Protein AF-A0A927SMV9-F1 (afdb_monomer)

Nearest PDB structures (foldseek):
  8ts8-assembly1_B  TM=6.007E-01  e=5.776E+00  Homo sapiens
  4mu6-assembly1_A  TM=4.588E-01  e=5.776E+00  Legionella pneumophila subsp. pneumophila str. Philadelphia 1

Foldseek 3Di:
DDDPVRVVLVVLLVVLVVLLVVLVVVLVCLVPPVVVVLVVCVVVVVVVSNVVSVVVNVVSVVSNVVSVVSNVVSVVVVPDDPVVPDDD

Mean predicted aligned er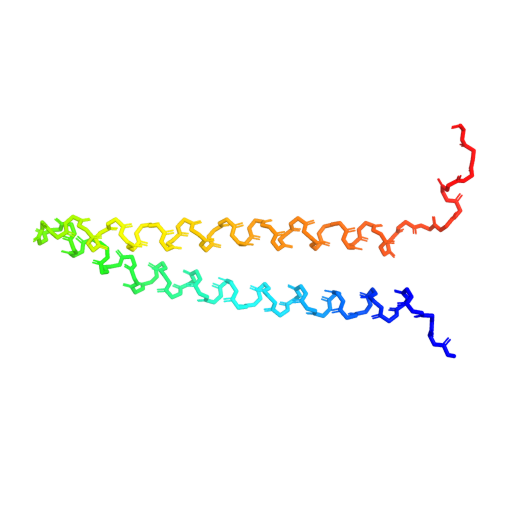ror: 6.75 Å

Solvent-accessible surface area (backbone atoms only — not comparable to full-atom values): 4937 Å² total; per-residue (Å²): 130,81,51,76,64,55,51,48,54,52,52,50,56,53,50,47,54,52,52,48,55,52,40,53,53,50,44,51,51,36,63,66,53,48,45,50,52,28,52,51,24,49,75,70,67,35,57,68,60,22,48,53,44,52,51,51,53,51,51,45,56,54,49,47,52,52,48,51,54,51,49,54,51,52,51,49,64,75,67,57,59,83,73,78,79,65,88,134

Radius of gyration: 19.65 Å; Cα contacts (8 Å, |Δi|>4): 40; chains: 1; bounding box: 43×26×57 Å

Structure (mmCIF, N/CA/C/O backbone):
data_AF-A0A927SMV9-F1
#
_entry.id   AF-A0A927SMV9-F1
#
loop_
_atom_site.group_PDB
_atom_site.id
_atom_site.type_symbol
_atom_site.label_atom_id
_atom_site.label_alt_id
_atom_site.label_comp_id
_atom_site.label_asym_id
_atom_site.label_entity_id
_atom_site.label_seq_id
_atom_site.pdbx_PDB_ins_code
_atom_site.Cartn_x
_atom_site.Cartn_y
_atom_site.Cartn_z
_atom_site.occupancy
_atom_site.B_iso_or_equiv
_atom_site.auth_seq_id
_atom_site.auth_comp_id
_atom_site.auth_asym_id
_atom_site.auth_atom_id
_atom_site.pdbx_PDB_model_num
ATOM 1 N N . MET A 1 1 ? 12.579 -8.765 -33.838 1.00 64.75 1 MET A N 1
ATOM 2 C CA . MET A 1 1 ? 12.843 -9.416 -32.540 1.00 64.75 1 MET A CA 1
ATOM 3 C C . MET A 1 1 ? 13.131 -8.281 -31.577 1.00 64.75 1 MET A C 1
ATOM 5 O O . MET A 1 1 ? 13.992 -7.482 -31.921 1.00 64.75 1 MET A O 1
ATOM 9 N N . MET A 1 2 ? 12.345 -8.125 -30.506 1.00 72.50 2 MET A N 1
ATOM 10 C CA . MET A 1 2 ? 12.656 -7.141 -29.458 1.00 72.50 2 MET A CA 1
ATOM 11 C C . MET A 1 2 ? 13.980 -7.515 -28.798 1.00 72.50 2 MET A C 1
ATOM 13 O O . MET A 1 2 ? 14.343 -8.695 -28.762 1.00 72.50 2 MET A O 1
ATOM 17 N N . THR A 1 3 ? 14.720 -6.514 -28.335 1.00 89.88 3 THR A N 1
ATOM 18 C CA . THR A 1 3 ? 15.897 -6.765 -27.508 1.00 89.88 3 THR A CA 1
ATOM 19 C C . THR A 1 3 ? 15.463 -7.157 -26.094 1.00 89.88 3 THR A C 1
ATOM 21 O O . THR A 1 3 ? 14.346 -6.865 -25.670 1.00 89.88 3 THR A O 1
ATOM 24 N N . LEU A 1 4 ? 16.360 -7.793 -25.337 1.00 89.12 4 LEU A N 1
ATOM 25 C CA . LEU A 1 4 ? 16.120 -8.091 -23.920 1.00 89.12 4 LEU A CA 1
ATOM 26 C C . LEU A 1 4 ? 15.796 -6.818 -23.112 1.00 89.12 4 LEU A C 1
ATOM 28 O O . LEU A 1 4 ? 15.035 -6.869 -22.149 1.00 89.12 4 LEU A O 1
ATOM 32 N N . GLU A 1 5 ? 16.376 -5.685 -23.510 1.00 87.81 5 GLU A N 1
ATOM 33 C CA . GLU A 1 5 ? 16.140 -4.379 -22.899 1.00 87.81 5 GLU A CA 1
ATOM 34 C C . GLU A 1 5 ? 14.735 -3.848 -23.215 1.00 87.81 5 GLU A C 1
ATOM 36 O O . GLU A 1 5 ? 14.035 -3.413 -22.300 1.00 87.81 5 GLU A O 1
ATOM 41 N N . ASP A 1 6 ? 14.277 -3.975 -24.466 1.00 87.44 6 ASP A N 1
ATOM 42 C CA . ASP A 1 6 ? 12.911 -3.606 -24.8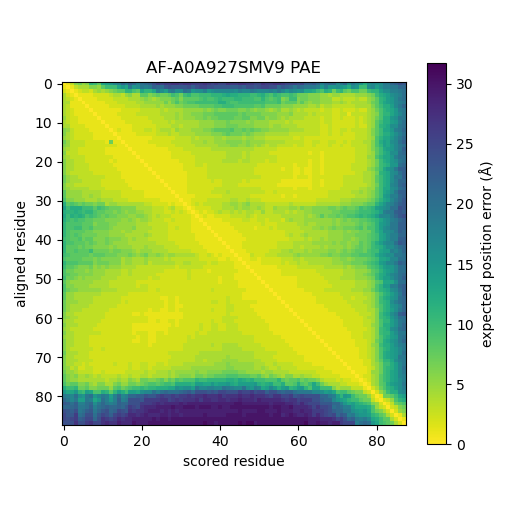62 1.00 87.44 6 ASP A CA 1
ATOM 43 C C . ASP A 1 6 ? 11.862 -4.449 -24.120 1.00 87.44 6 ASP A C 1
ATOM 45 O O . ASP A 1 6 ? 10.883 -3.909 -23.594 1.00 87.44 6 ASP A O 1
ATOM 49 N N . ASP A 1 7 ? 12.092 -5.764 -24.022 1.00 90.75 7 ASP A N 1
ATOM 50 C CA . ASP A 1 7 ? 11.219 -6.689 -23.293 1.00 90.75 7 ASP A CA 1
ATOM 51 C C . ASP A 1 7 ? 11.162 -6.329 -21.800 1.00 90.75 7 ASP A C 1
ATOM 53 O O . ASP A 1 7 ? 10.080 -6.260 -21.208 1.00 90.75 7 ASP A O 1
ATOM 57 N N . PHE A 1 8 ? 12.317 -6.049 -21.184 1.00 89.75 8 PHE A N 1
ATOM 58 C CA . PHE A 1 8 ? 12.382 -5.615 -19.789 1.00 89.75 8 PHE A CA 1
ATOM 59 C C . PHE A 1 8 ? 11.620 -4.304 -19.569 1.00 89.75 8 PHE A C 1
ATOM 61 O O . PHE A 1 8 ? 10.823 -4.211 -18.633 1.00 89.75 8 PHE A O 1
ATOM 68 N N . MET A 1 9 ? 11.822 -3.303 -20.432 1.00 90.62 9 MET A N 1
ATOM 69 C CA . MET A 1 9 ? 11.152 -2.008 -20.319 1.00 90.62 9 MET A CA 1
ATOM 70 C C . MET A 1 9 ? 9.637 -2.139 -20.474 1.00 90.62 9 MET A C 1
ATOM 72 O O . MET A 1 9 ? 8.893 -1.511 -19.717 1.00 90.62 9 MET A O 1
ATOM 76 N N . TRP A 1 10 ? 9.160 -2.986 -21.383 1.00 89.94 10 TRP A N 1
ATOM 77 C CA . TRP A 1 10 ? 7.733 -3.261 -21.517 1.00 89.94 10 TRP A CA 1
ATOM 78 C C . TRP A 1 10 ? 7.149 -3.919 -20.258 1.00 89.94 10 TRP A C 1
ATOM 80 O O . TRP A 1 10 ? 6.166 -3.428 -19.692 1.00 89.94 10 TRP A O 1
ATOM 90 N N . ILE A 1 11 ? 7.783 -4.994 -19.776 1.00 93.19 11 ILE A N 1
ATOM 91 C CA . ILE A 1 11 ? 7.330 -5.744 -18.595 1.00 93.19 11 ILE A CA 1
ATOM 92 C C . ILE A 1 11 ? 7.325 -4.848 -17.354 1.00 93.19 11 ILE A C 1
ATOM 94 O O . ILE A 1 11 ? 6.336 -4.822 -16.623 1.00 93.19 11 ILE A O 1
ATOM 98 N N . ALA A 1 12 ? 8.396 -4.082 -17.130 1.00 91.56 12 ALA A N 1
ATOM 99 C CA . ALA A 1 12 ? 8.499 -3.170 -15.996 1.00 91.56 12 ALA A CA 1
ATOM 100 C C . ALA A 1 12 ? 7.384 -2.111 -16.020 1.00 91.56 12 ALA A C 1
ATOM 102 O O . ALA A 1 12 ? 6.735 -1.879 -15.000 1.00 91.56 12 ALA A O 1
ATOM 103 N N . GLY A 1 13 ? 7.099 -1.524 -17.189 1.00 89.94 13 GLY A N 1
ATOM 104 C CA . GLY A 1 13 ? 6.023 -0.544 -17.352 1.00 89.94 13 GLY A CA 1
ATOM 105 C C . GLY A 1 13 ? 4.637 -1.104 -17.007 1.00 89.94 13 GLY A C 1
ATOM 106 O O . GLY A 1 13 ? 3.878 -0.468 -16.263 1.00 89.94 13 GLY A O 1
ATOM 107 N N . SER A 1 14 ? 4.322 -2.315 -17.487 1.00 92.12 14 SER A N 1
ATOM 108 C CA . SER A 1 14 ? 3.072 -3.013 -17.135 1.00 92.12 14 SER A CA 1
ATOM 109 C C . SER A 1 14 ? 3.005 -3.301 -15.636 1.00 92.12 14 SER A C 1
ATOM 111 O O . SER A 1 14 ? 2.038 -2.928 -14.968 1.00 92.12 14 SER A O 1
ATOM 113 N N . ALA A 1 15 ? 4.077 -3.877 -15.082 1.00 94.56 15 ALA A N 1
ATOM 114 C CA . ALA A 1 15 ? 4.142 -4.268 -13.680 1.00 94.56 15 ALA A CA 1
ATOM 115 C C . ALA A 1 15 ? 3.947 -3.069 -12.741 1.00 94.56 15 ALA A C 1
ATOM 117 O O . ALA A 1 15 ? 3.211 -3.167 -11.762 1.00 94.56 15 ALA A O 1
ATOM 118 N N . PHE A 1 16 ? 4.539 -1.909 -13.042 1.00 92.88 16 PHE A N 1
ATOM 119 C CA . PHE A 1 16 ? 4.345 -0.722 -12.209 1.00 92.88 16 PHE A CA 1
ATOM 120 C C . PHE A 1 16 ? 2.904 -0.209 -12.224 1.00 92.88 16 PHE A C 1
ATOM 122 O O . PHE A 1 16 ? 2.420 0.275 -11.200 1.00 92.88 16 PHE A O 1
ATOM 129 N N . SER A 1 17 ? 2.218 -0.297 -13.364 1.00 89.94 17 SER A N 1
ATOM 130 C CA . SER A 1 17 ? 0.811 0.100 -13.477 1.00 89.94 17 SER A CA 1
ATOM 131 C C . SER A 1 17 ? -0.089 -0.810 -12.638 1.00 89.94 17 SER A C 1
ATOM 133 O O . SER A 1 17 ? -0.933 -0.319 -11.886 1.00 89.94 17 SER A O 1
ATOM 135 N N . GLU A 1 18 ? 0.149 -2.121 -12.687 1.00 95.06 18 GLU A N 1
ATOM 136 C CA . GLU A 1 18 ? -0.555 -3.116 -11.869 1.00 95.06 18 GLU A CA 1
ATOM 137 C C . GLU A 1 18 ? -0.267 -2.937 -10.372 1.00 95.06 18 GLU A C 1
ATOM 139 O O . GLU A 1 18 ? -1.195 -2.857 -9.568 1.00 95.06 18 GLU A O 1
ATOM 144 N N . MET A 1 19 ? 1.005 -2.786 -9.986 1.00 96.00 19 MET A N 1
ATOM 145 C CA . MET A 1 19 ? 1.397 -2.522 -8.596 1.00 96.00 19 MET A CA 1
ATOM 146 C C . MET A 1 19 ? 0.730 -1.259 -8.051 1.00 96.00 19 MET A C 1
ATOM 148 O O . MET A 1 19 ? 0.280 -1.241 -6.904 1.00 96.00 19 MET A O 1
ATOM 152 N N . ARG A 1 20 ? 0.638 -0.203 -8.872 1.00 95.38 20 ARG A N 1
ATOM 153 C CA . ARG A 1 20 ? -0.046 1.032 -8.491 1.00 95.38 20 ARG A CA 1
ATOM 154 C C . ARG A 1 20 ? -1.536 0.796 -8.258 1.00 95.38 20 ARG A C 1
ATOM 156 O O . ARG A 1 20 ? -2.062 1.254 -7.251 1.00 95.38 20 ARG A O 1
ATOM 163 N N . LEU A 1 21 ? -2.211 0.082 -9.155 1.00 96.06 21 LEU A N 1
ATOM 164 C CA . LEU A 1 21 ? -3.628 -0.237 -8.984 1.00 96.06 21 LEU A CA 1
ATOM 165 C C . LEU A 1 21 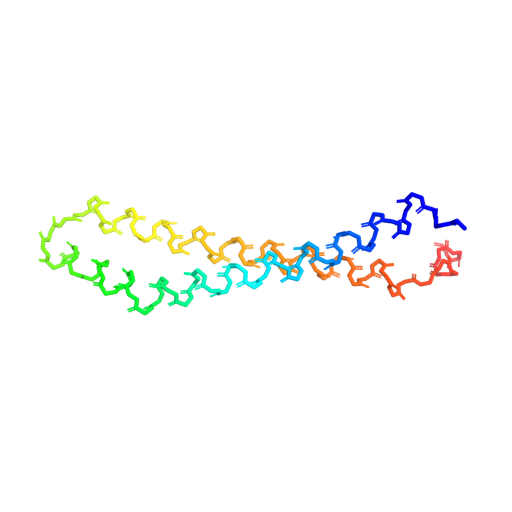? -3.873 -0.995 -7.669 1.00 96.06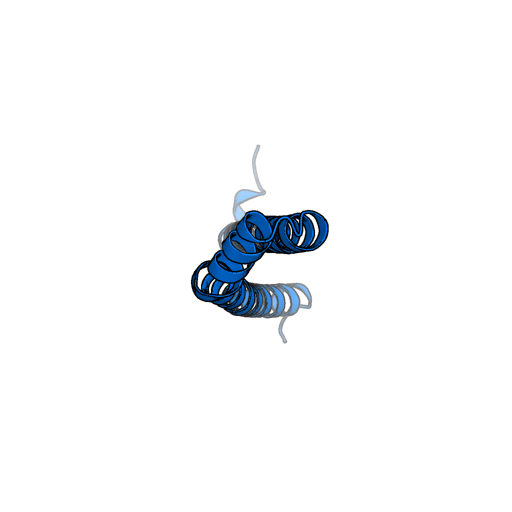 21 LEU A C 1
ATOM 167 O O . LEU A 1 21 ? -4.772 -0.638 -6.910 1.00 96.06 21 LEU A O 1
ATOM 171 N N . LEU A 1 22 ? -3.038 -1.995 -7.379 1.00 97.38 22 LEU A N 1
ATOM 172 C CA . LEU A 1 22 ? -3.137 -2.799 -6.162 1.00 97.38 22 LEU A CA 1
ATOM 173 C C . LEU A 1 22 ? -2.914 -1.966 -4.894 1.00 97.38 22 LEU A C 1
ATOM 175 O O . LEU A 1 22 ? -3.697 -2.074 -3.951 1.00 97.38 22 LEU A O 1
ATOM 179 N N . VAL A 1 23 ? -1.868 -1.130 -4.856 1.00 97.88 23 VAL A N 1
ATOM 180 C CA . VAL A 1 23 ? -1.560 -0.345 -3.650 1.00 97.88 23 VAL A CA 1
ATOM 181 C C . VAL A 1 23 ? -2.591 0.750 -3.397 1.00 97.88 23 VAL A C 1
ATOM 183 O O . VAL A 1 23 ? -2.960 0.956 -2.247 1.00 97.88 23 VAL A O 1
ATOM 186 N N . GLU A 1 24 ? -3.093 1.425 -4.435 1.00 97.38 24 GLU A N 1
ATOM 187 C CA . GLU A 1 24 ? -4.120 2.458 -4.253 1.00 97.38 24 GLU A CA 1
ATOM 188 C C . GLU A 1 24 ? -5.437 1.824 -3.790 1.00 97.38 24 GLU A C 1
ATOM 190 O O . GLU A 1 24 ? -6.052 2.330 -2.858 1.00 97.38 24 GLU A O 1
ATOM 195 N N . GLY A 1 25 ? -5.821 0.664 -4.340 1.00 96.75 25 GLY A N 1
ATOM 196 C CA . GLY A 1 25 ? -6.987 -0.083 -3.856 1.00 96.75 25 GLY A CA 1
ATOM 197 C C . GLY A 1 25 ? -6.847 -0.529 -2.395 1.00 96.75 25 GLY A C 1
ATOM 198 O O . GLY A 1 25 ? -7.786 -0.396 -1.611 1.00 96.75 25 GLY A O 1
ATOM 199 N N . ALA A 1 26 ? -5.662 -1.003 -1.998 1.00 96.62 26 ALA A N 1
ATOM 200 C CA . ALA A 1 26 ? -5.380 -1.357 -0.608 1.00 96.62 26 ALA A CA 1
ATOM 201 C C . ALA A 1 26 ? -5.407 -0.137 0.329 1.00 96.62 26 ALA A C 1
ATOM 203 O O . ALA A 1 26 ? -5.900 -0.245 1.449 1.00 96.62 26 ALA A O 1
ATOM 204 N N . ILE A 1 27 ? -4.911 1.021 -0.123 1.00 97.19 27 ILE A N 1
ATOM 205 C CA . ILE A 1 27 ? -4.986 2.281 0.629 1.00 97.19 27 ILE A CA 1
ATOM 206 C C . ILE A 1 27 ? -6.439 2.719 0.798 1.00 97.19 27 ILE A C 1
ATOM 208 O O . ILE A 1 27 ? -6.813 3.062 1.911 1.00 97.19 27 ILE A O 1
ATOM 212 N N . THR A 1 28 ? -7.268 2.657 -0.247 1.00 96.19 28 THR A N 1
ATOM 213 C CA . THR A 1 28 ? -8.697 2.994 -0.139 1.00 96.19 28 THR A CA 1
ATOM 214 C C . THR A 1 28 ? -9.398 2.114 0.895 1.00 96.19 28 THR A C 1
ATOM 216 O O . THR A 1 28 ? -10.023 2.635 1.812 1.00 96.19 28 THR A O 1
ATOM 219 N N . LEU A 1 29 ? -9.212 0.789 0.832 1.00 94.44 29 LEU A N 1
ATOM 220 C CA . LEU A 1 29 ? -9.758 -0.130 1.842 1.00 94.44 29 LEU A CA 1
ATOM 221 C C . LEU A 1 29 ? -9.230 0.171 3.252 1.00 94.44 29 LEU A C 1
ATOM 223 O O . LEU A 1 29 ? -9.952 0.038 4.243 1.00 94.44 29 LEU A O 1
ATOM 227 N N . PHE A 1 30 ? -7.961 0.568 3.357 1.00 94.00 30 PHE A N 1
ATOM 228 C CA . PHE A 1 30 ? -7.379 0.957 4.630 1.00 94.00 30 PHE A CA 1
ATOM 229 C C . PHE A 1 30 ? -8.003 2.246 5.181 1.00 94.00 30 PHE A C 1
ATOM 231 O O . PHE A 1 30 ? -8.345 2.290 6.358 1.00 94.00 30 PHE A O 1
ATOM 238 N N . GLU A 1 31 ? -8.151 3.286 4.363 1.00 91.50 31 GLU A N 1
ATOM 239 C CA . GLU A 1 31 ? -8.707 4.581 4.768 1.00 91.50 31 GLU A CA 1
ATOM 240 C C . GLU A 1 31 ? -10.193 4.473 5.147 1.00 91.50 31 GLU A C 1
ATOM 242 O O . GLU A 1 31 ? -10.599 5.039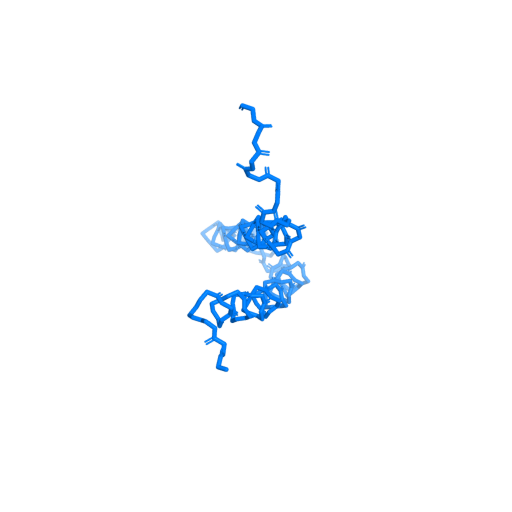 6.169 1.00 91.50 31 GLU A O 1
ATOM 247 N N . ASP A 1 32 ? -10.965 3.696 4.383 1.00 91.38 32 ASP A N 1
ATOM 248 C CA . ASP A 1 32 ? -12.409 3.537 4.568 1.00 91.38 32 ASP A CA 1
ATOM 249 C C . ASP A 1 32 ? -12.739 2.623 5.759 1.00 91.38 32 ASP A C 1
ATOM 251 O O . ASP A 1 32 ? -13.398 3.049 6.712 1.00 91.38 32 ASP A O 1
ATOM 255 N N . ASP A 1 33 ? -12.234 1.385 5.750 1.00 89.19 33 ASP A N 1
ATOM 256 C CA . ASP A 1 33 ? -12.663 0.349 6.696 1.00 89.19 33 ASP A CA 1
ATOM 257 C C . ASP A 1 33 ? -11.645 0.134 7.823 1.00 89.19 33 ASP A C 1
ATOM 259 O O . ASP A 1 33 ? -11.980 0.164 9.014 1.00 89.19 33 ASP A O 1
ATOM 263 N N . ALA A 1 34 ? -10.366 -0.057 7.488 1.00 88.19 34 ALA A N 1
ATOM 264 C CA . ALA A 1 34 ? -9.352 -0.380 8.498 1.00 88.19 34 ALA A CA 1
ATOM 265 C C . ALA A 1 34 ? -9.034 0.812 9.421 1.00 88.19 34 ALA A C 1
ATOM 267 O O . ALA A 1 34 ? -8.717 0.631 10.599 1.00 88.19 34 ALA A O 1
ATOM 268 N N . GLY A 1 35 ? -9.178 2.040 8.924 1.00 85.94 35 GLY A N 1
ATOM 269 C CA . GLY A 1 35 ? -9.030 3.269 9.692 1.00 85.94 35 GLY A CA 1
ATOM 270 C C . GLY A 1 35 ? -10.097 3.391 10.778 1.00 85.94 35 GLY A C 1
ATOM 271 O O . GLY A 1 35 ? -9.801 3.844 11.888 1.00 85.94 35 GLY A O 1
ATOM 272 N N . VAL A 1 36 ? -11.322 2.926 10.504 1.00 90.00 36 VAL A N 1
ATOM 273 C CA . VAL A 1 36 ? -12.385 2.802 11.513 1.00 90.00 36 VAL A CA 1
ATOM 274 C C . VAL A 1 36 ? -11.983 1.776 12.571 1.00 90.00 36 VAL A C 1
ATOM 276 O O . VAL A 1 36 ? -12.038 2.084 13.761 1.00 90.00 36 VAL A O 1
ATOM 279 N N . LEU A 1 37 ? -11.507 0.596 12.160 1.00 91.38 37 LEU A N 1
ATOM 280 C CA . LEU A 1 37 ? -11.048 -0.447 13.087 1.00 91.38 37 LEU A CA 1
ATOM 281 C C . LEU A 1 37 ? -9.892 0.032 13.977 1.00 91.38 37 LEU A C 1
ATOM 283 O O . LEU A 1 37 ? -9.861 -0.286 15.163 1.00 91.38 37 LEU A O 1
ATOM 287 N N . CYS A 1 38 ? -8.981 0.847 13.442 1.00 91.12 38 CYS A N 1
ATOM 288 C CA . CYS A 1 38 ? -7.878 1.433 14.200 1.00 91.12 38 CYS A CA 1
ATOM 289 C C . CYS A 1 38 ? -8.388 2.380 15.300 1.00 91.12 38 CYS A C 1
ATOM 291 O O . CYS A 1 38 ? -7.934 2.313 16.447 1.00 91.12 38 CYS A O 1
ATOM 293 N N . ARG A 1 39 ? -9.390 3.217 14.987 1.00 90.69 39 ARG A N 1
ATOM 294 C CA . ARG A 1 39 ? -10.048 4.086 15.979 1.00 90.69 39 ARG A CA 1
ATOM 295 C C . ARG A 1 39 ? -10.778 3.275 17.048 1.00 90.69 39 ARG A C 1
ATOM 297 O O . ARG A 1 39 ? -10.577 3.536 18.231 1.00 90.69 39 ARG A O 1
ATOM 304 N N . LEU A 1 40 ? -11.537 2.254 16.653 1.00 94.75 40 LEU A N 1
ATOM 305 C CA . LEU A 1 40 ? -12.241 1.372 17.589 1.00 94.75 40 LEU A CA 1
ATOM 306 C C . LEU A 1 40 ? -11.271 0.609 18.502 1.00 94.75 40 LEU A C 1
ATOM 308 O O . LEU A 1 40 ? -11.510 0.496 19.702 1.00 94.75 40 LEU A O 1
ATOM 312 N N . ALA A 1 41 ? -10.145 0.125 17.968 1.00 94.62 41 ALA A N 1
ATOM 313 C CA . ALA A 1 41 ? -9.103 -0.521 18.761 1.00 94.62 41 ALA A CA 1
ATOM 314 C C . ALA A 1 41 ? -8.527 0.437 19.814 1.00 94.62 41 ALA A C 1
ATOM 316 O O . ALA A 1 41 ? -8.342 0.042 20.966 1.00 94.62 41 ALA A O 1
ATOM 317 N N . ARG A 1 42 ? -8.304 1.706 19.449 1.00 93.12 42 ARG A N 1
ATOM 318 C CA . ARG A 1 42 ? -7.865 2.747 20.387 1.00 93.12 42 ARG A CA 1
ATOM 319 C C . ARG A 1 42 ? -8.900 3.001 21.485 1.00 93.12 42 ARG A C 1
ATOM 321 O O . ARG A 1 42 ? -8.535 3.044 22.657 1.00 93.12 42 ARG A O 1
ATOM 328 N N . GLU A 1 43 ? -10.173 3.153 21.125 1.00 95.94 43 GLU A N 1
ATOM 329 C CA . GLU A 1 43 ? -11.275 3.364 22.079 1.00 95.94 43 GLU A CA 1
ATOM 330 C C . GLU A 1 43 ? -11.433 2.182 23.045 1.00 95.94 43 GLU A C 1
ATOM 332 O O . GLU A 1 43 ? -11.638 2.374 24.242 1.00 95.94 43 GLU A O 1
ATOM 337 N N . ALA A 1 44 ? -11.238 0.959 22.550 1.00 96.38 44 ALA A N 1
ATOM 338 C CA . ALA A 1 44 ? -11.256 -0.268 23.341 1.00 96.38 44 ALA A CA 1
ATOM 339 C C . ALA A 1 44 ? -9.950 -0.535 24.123 1.00 96.38 44 ALA A C 1
ATOM 341 O O . ALA A 1 44 ? -9.792 -1.620 24.690 1.00 96.38 44 ALA A O 1
ATOM 342 N N . GLN A 1 45 ? -8.999 0.409 24.129 1.00 95.75 45 GLN A N 1
ATOM 343 C CA . GLN A 1 45 ? -7.668 0.277 24.744 1.00 95.75 45 GLN A CA 1
ATOM 344 C C . GLN A 1 45 ? -6.878 -0.959 24.269 1.00 95.75 45 GLN A C 1
ATOM 346 O O . GLN A 1 45 ? -6.051 -1.523 24.988 1.00 95.75 45 GLN A O 1
ATOM 351 N N . LYS A 1 46 ? -7.116 -1.396 23.029 1.00 96.88 46 LYS A N 1
ATOM 352 C CA . LYS A 1 46 ? -6.387 -2.474 22.351 1.00 96.88 46 LYS A CA 1
ATOM 353 C C . LYS A 1 46 ? -5.185 -1.901 21.607 1.00 96.88 46 LYS A C 1
ATOM 355 O O . LYS A 1 46 ? -5.141 -1.889 20.378 1.00 96.88 46 LYS A O 1
ATOM 360 N N . ASN A 1 47 ? -4.202 -1.436 22.375 1.00 93.94 47 ASN A N 1
ATOM 361 C CA . ASN A 1 47 ? -3.033 -0.720 21.854 1.00 93.94 47 ASN A CA 1
ATOM 362 C C . ASN A 1 47 ? -2.249 -1.528 20.805 1.00 93.94 47 ASN A C 1
ATOM 364 O O . ASN A 1 47 ? -1.845 -0.972 19.793 1.00 93.94 47 ASN A O 1
ATOM 368 N N . GLU A 1 48 ? -2.079 -2.839 20.995 1.00 95.75 48 GLU A N 1
ATOM 369 C CA . GLU A 1 48 ? -1.367 -3.702 20.036 1.00 95.75 48 GLU A CA 1
ATOM 370 C C . GLU A 1 48 ? -2.072 -3.766 18.675 1.00 95.75 48 GLU A C 1
ATOM 372 O O . GLU A 1 48 ? -1.433 -3.630 17.635 1.00 95.75 48 GLU A O 1
ATOM 377 N N . ALA A 1 49 ? -3.401 -3.909 18.675 1.00 94.31 49 ALA A N 1
ATOM 378 C CA . ALA A 1 49 ? -4.190 -3.937 17.447 1.00 94.31 49 ALA A CA 1
ATOM 379 C C . ALA A 1 49 ? -4.180 -2.573 16.741 1.00 94.31 49 ALA A C 1
ATOM 381 O O . ALA A 1 49 ? -4.058 -2.508 15.519 1.00 94.31 49 ALA A O 1
ATOM 382 N N . GLN A 1 50 ? -4.261 -1.481 17.507 1.00 95.00 50 GLN A N 1
ATOM 383 C CA . GLN A 1 50 ? -4.136 -0.128 16.968 1.00 95.00 50 GLN A CA 1
ATOM 384 C C . GLN A 1 50 ? -2.763 0.087 16.307 1.00 95.00 50 GLN A C 1
ATOM 386 O O . GLN A 1 50 ? -2.702 0.608 15.194 1.00 95.00 50 GLN A O 1
ATOM 391 N N . LEU A 1 51 ? -1.673 -0.316 16.969 1.00 94.44 51 LEU A N 1
ATOM 392 C CA . LEU A 1 51 ? -0.315 -0.203 16.431 1.00 94.44 51 LEU A CA 1
ATOM 393 C C . LEU A 1 51 ? -0.158 -1.017 15.147 1.00 94.44 51 LEU A C 1
ATOM 395 O O . LEU A 1 51 ? 0.280 -0.472 14.141 1.00 94.44 51 LEU A O 1
ATOM 399 N N . ALA A 1 52 ? -0.607 -2.274 15.144 1.00 94.94 52 ALA A N 1
ATOM 400 C CA . ALA A 1 52 ? -0.542 -3.126 13.960 1.00 94.94 52 ALA A CA 1
ATOM 401 C C . ALA A 1 52 ? -1.279 -2.508 12.758 1.00 94.94 52 ALA A C 1
ATOM 403 O O . ALA A 1 52 ? -0.745 -2.476 11.651 1.00 94.94 52 ALA A O 1
ATOM 404 N N . LEU A 1 53 ? -2.484 -1.967 12.968 1.00 93.69 53 LEU A N 1
ATOM 405 C CA . LEU A 1 53 ? -3.239 -1.295 11.907 1.00 93.69 53 LEU A CA 1
ATOM 406 C C . LEU A 1 53 ? -2.533 -0.021 11.426 1.00 93.69 53 LEU A C 1
ATOM 408 O O . LEU A 1 53 ? -2.435 0.212 10.223 1.00 93.69 53 LEU A O 1
ATOM 412 N N . ASN A 1 54 ? -1.997 0.78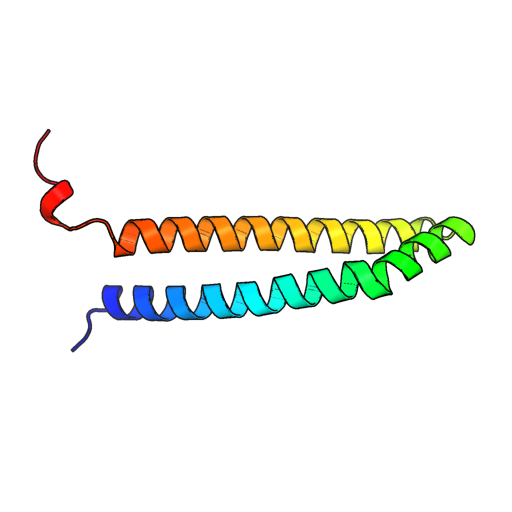6 12.340 1.00 92.06 54 ASN A N 1
ATOM 413 C CA . ASN A 1 54 ? -1.238 1.982 11.983 1.00 92.06 54 ASN A CA 1
ATOM 414 C C . ASN A 1 54 ? 0.023 1.658 11.157 1.00 92.06 54 ASN A C 1
ATOM 416 O O . ASN A 1 54 ? 0.323 2.345 10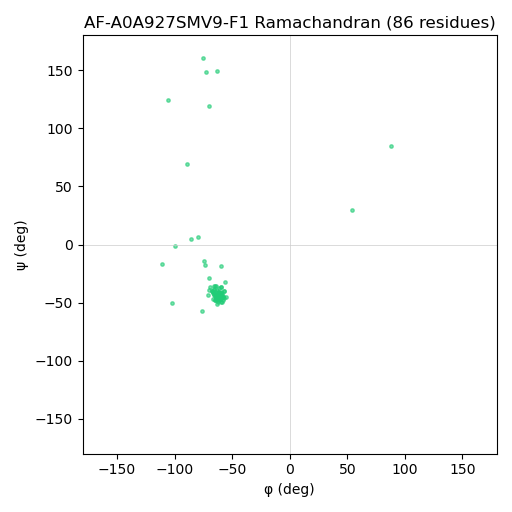.176 1.00 92.06 54 ASN A O 1
ATOM 420 N N . ASP A 1 55 ? 0.736 0.595 11.520 1.00 95.62 55 ASP A N 1
ATOM 421 C CA . ASP A 1 55 ? 1.943 0.153 10.822 1.00 95.62 55 ASP A CA 1
ATOM 422 C C . ASP A 1 55 ? 1.617 -0.394 9.429 1.00 95.62 55 ASP A C 1
ATOM 424 O O . ASP A 1 55 ? 2.344 -0.109 8.476 1.00 95.62 55 ASP A O 1
ATOM 428 N N . ILE A 1 56 ? 0.486 -1.094 9.270 1.00 95.31 56 ILE A N 1
ATOM 429 C CA . ILE A 1 56 ? -0.022 -1.511 7.954 1.00 95.31 56 ILE A CA 1
ATOM 430 C C . ILE A 1 56 ? -0.283 -0.285 7.075 1.00 95.31 56 ILE A C 1
ATOM 432 O O . ILE A 1 56 ? 0.214 -0.232 5.950 1.00 95.31 56 ILE A O 1
ATOM 436 N N . GLY A 1 57 ? -0.994 0.725 7.587 1.00 94.62 57 GLY A N 1
ATOM 437 C CA . GLY A 1 57 ? -1.241 1.968 6.849 1.00 94.62 57 GLY A CA 1
ATOM 438 C C . GLY A 1 57 ? 0.055 2.653 6.416 1.00 94.62 57 GLY A C 1
ATOM 439 O O . GLY A 1 57 ? 0.223 3.014 5.250 1.00 94.62 57 GLY A O 1
ATOM 440 N N . THR A 1 58 ? 1.018 2.751 7.334 1.00 96.19 58 THR A N 1
ATOM 441 C CA . THR A 1 58 ? 2.352 3.302 7.053 1.00 96.19 58 THR A CA 1
ATOM 442 C C . THR A 1 58 ? 3.053 2.526 5.935 1.00 96.19 58 THR A C 1
ATOM 444 O O . THR A 1 58 ? 3.536 3.130 4.976 1.00 96.19 58 THR A O 1
ATOM 447 N N . CYS A 1 59 ? 3.056 1.192 6.003 1.00 97.62 59 CYS A N 1
ATOM 448 C CA . CYS A 1 59 ? 3.643 0.337 4.971 1.00 97.62 59 CYS A CA 1
ATOM 449 C C . CYS A 1 59 ? 3.002 0.560 3.594 1.00 97.62 59 CYS A C 1
ATOM 451 O O . CYS A 1 59 ? 3.720 0.646 2.598 1.00 97.62 59 CYS A O 1
ATOM 453 N N . LEU A 1 60 ? 1.674 0.691 3.524 1.00 97.25 60 LEU A N 1
ATOM 454 C CA . LEU A 1 60 ? 0.960 0.916 2.265 1.00 97.25 60 LEU A CA 1
ATOM 455 C C . LEU A 1 60 ? 1.355 2.249 1.616 1.00 97.25 60 LEU A C 1
ATOM 457 O O . LEU A 1 60 ? 1.674 2.291 0.424 1.00 97.25 60 LEU A O 1
ATOM 461 N N . TYR A 1 61 ? 1.411 3.334 2.392 1.00 97.38 61 TYR A N 1
ATOM 462 C CA . TYR A 1 61 ? 1.833 4.636 1.870 1.00 97.38 61 TYR A CA 1
ATOM 463 C C . TYR A 1 61 ? 3.300 4.653 1.432 1.00 97.38 61 TYR A C 1
ATOM 465 O O . TYR A 1 61 ? 3.628 5.240 0.393 1.00 97.38 61 TYR A O 1
ATOM 473 N N . GLU A 1 62 ? 4.182 3.991 2.182 1.00 98.25 62 GLU A N 1
ATOM 474 C CA . GLU A 1 62 ? 5.583 3.824 1.797 1.00 98.25 62 GLU A CA 1
ATOM 475 C C . GLU A 1 62 ? 5.710 3.032 0.492 1.00 98.25 62 GLU A C 1
ATOM 477 O O . GLU A 1 62 ? 6.468 3.424 -0.401 1.00 98.25 62 GLU A O 1
ATOM 482 N N . PHE A 1 63 ? 4.922 1.966 0.333 1.00 97.69 63 PHE A N 1
ATOM 483 C CA . PHE A 1 63 ? 4.912 1.157 -0.880 1.00 97.69 63 PHE A CA 1
ATOM 484 C C . PHE A 1 63 ? 4.431 1.963 -2.092 1.00 97.69 63 PHE A C 1
ATOM 486 O O . PHE A 1 63 ? 5.104 1.976 -3.127 1.00 97.69 63 PHE A O 1
ATOM 493 N N . ARG A 1 64 ? 3.361 2.756 -1.935 1.00 97.81 64 ARG A N 1
ATOM 494 C CA . ARG A 1 64 ? 2.906 3.713 -2.957 1.00 97.81 64 ARG A CA 1
ATOM 495 C C . ARG A 1 64 ? 4.016 4.681 -3.360 1.00 97.81 64 ARG A C 1
ATOM 497 O O . ARG A 1 64 ? 4.227 4.907 -4.554 1.00 97.81 64 ARG A O 1
ATOM 504 N N . ARG A 1 65 ? 4.759 5.236 -2.392 1.00 97.88 65 ARG A N 1
ATOM 505 C CA . ARG A 1 65 ? 5.884 6.142 -2.688 1.00 97.88 65 ARG A CA 1
ATOM 506 C C . ARG A 1 65 ? 6.953 5.440 -3.525 1.00 97.88 65 ARG A C 1
ATOM 508 O O . ARG A 1 65 ? 7.422 6.017 -4.502 1.00 97.88 65 ARG A O 1
ATOM 515 N N . LYS A 1 66 ? 7.325 4.206 -3.171 1.00 97.00 66 LYS A N 1
ATOM 516 C CA . LYS A 1 66 ? 8.340 3.426 -3.90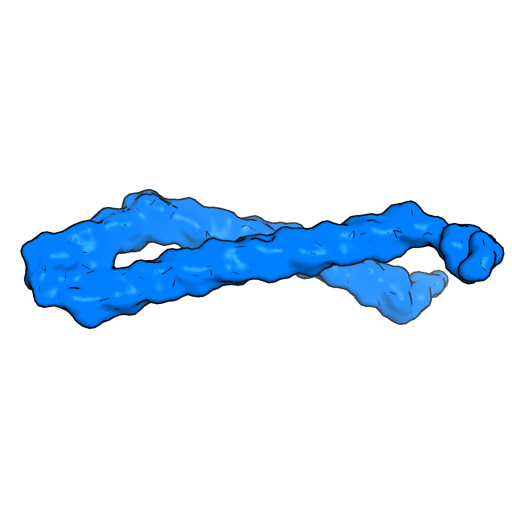0 1.00 97.00 66 LYS A CA 1
ATOM 517 C C . LYS A 1 66 ? 7.904 3.094 -5.328 1.00 97.00 66 LYS A C 1
ATOM 519 O O . LYS A 1 66 ? 8.702 3.286 -6.241 1.00 97.00 66 LYS A O 1
ATOM 524 N N . ILE A 1 67 ? 6.651 2.683 -5.532 1.00 96.56 67 ILE A N 1
ATOM 525 C CA . ILE A 1 67 ? 6.093 2.438 -6.873 1.00 96.56 67 ILE A CA 1
ATOM 526 C C . ILE A 1 67 ? 6.156 3.713 -7.715 1.00 96.56 67 ILE A C 1
ATOM 528 O O . ILE A 1 67 ? 6.626 3.670 -8.848 1.00 96.56 67 ILE A O 1
ATOM 532 N N . LYS A 1 68 ? 5.773 4.866 -7.151 1.00 95.50 68 LYS A N 1
ATOM 533 C CA . LYS A 1 68 ? 5.856 6.151 -7.858 1.00 95.50 68 LYS A CA 1
ATOM 534 C C . LYS A 1 68 ? 7.293 6.490 -8.276 1.00 95.50 68 LYS A C 1
ATOM 536 O O . LYS A 1 68 ? 7.510 6.881 -9.416 1.00 95.50 68 LYS A O 1
ATOM 541 N N . THR A 1 69 ? 8.275 6.293 -7.393 1.00 95.19 69 THR A N 1
ATOM 542 C CA . THR A 1 69 ? 9.694 6.502 -7.729 1.00 95.19 69 THR A CA 1
ATOM 543 C C . THR A 1 69 ? 10.153 5.600 -8.878 1.00 95.19 69 THR A C 1
ATOM 545 O O . THR A 1 69 ? 10.858 6.066 -9.770 1.00 95.19 69 THR A O 1
ATOM 548 N N . LEU A 1 70 ? 9.743 4.329 -8.885 1.00 92.56 70 LEU A N 1
ATOM 549 C CA . LEU A 1 70 ? 10.073 3.396 -9.967 1.00 92.56 70 LEU A CA 1
ATOM 550 C C . LEU A 1 70 ? 9.405 3.792 -11.291 1.00 92.56 70 LEU A C 1
ATOM 552 O O . LEU A 1 70 ? 10.069 3.793 -12.323 1.00 92.56 70 LEU A O 1
ATOM 556 N N . GLN A 1 71 ? 8.134 4.206 -11.255 1.00 92.62 71 GLN A N 1
ATOM 557 C CA . GLN A 1 71 ? 7.414 4.729 -12.423 1.00 92.62 71 GLN A CA 1
ATOM 558 C C . GLN A 1 71 ? 8.098 5.967 -13.012 1.00 92.62 71 GLN A C 1
ATOM 560 O O . GLN A 1 71 ? 8.269 6.064 -14.223 1.00 92.62 71 GLN A O 1
ATOM 565 N N . GLU A 1 72 ? 8.516 6.909 -12.164 1.00 92.06 72 GLU A N 1
ATOM 566 C CA . GLU A 1 72 ? 9.225 8.116 -12.598 1.00 92.06 72 GLU A CA 1
ATOM 567 C C . GLU A 1 72 ? 10.587 7.791 -13.224 1.00 92.06 72 GLU A C 1
ATOM 569 O O . GLU A 1 72 ? 10.959 8.402 -14.226 1.00 92.06 72 GLU A O 1
ATOM 574 N N . ALA A 1 73 ? 11.329 6.837 -12.653 1.00 90.44 73 ALA A N 1
ATOM 575 C CA . ALA A 1 73 ? 12.600 6.381 -13.211 1.00 90.44 73 ALA A CA 1
ATOM 576 C C . ALA A 1 73 ? 12.401 5.714 -14.580 1.00 90.44 73 ALA A C 1
ATOM 578 O O . ALA A 1 73 ? 13.064 6.087 -15.542 1.00 90.44 73 ALA A O 1
ATOM 579 N N . HIS A 1 74 ? 11.432 4.801 -14.683 1.00 90.56 74 HIS A N 1
ATOM 580 C CA . HIS A 1 74 ? 11.078 4.118 -15.929 1.00 90.56 74 HIS A CA 1
ATOM 581 C C . HIS A 1 74 ? 10.654 5.092 -17.030 1.00 90.56 74 HIS A C 1
ATOM 583 O O . HIS A 1 74 ? 11.162 5.015 -18.147 1.00 90.56 74 HIS A O 1
ATOM 589 N N . TYR A 1 75 ? 9.812 6.073 -16.694 1.00 88.69 75 TYR A N 1
ATOM 590 C CA . TYR A 1 75 ? 9.395 7.112 -17.631 1.00 88.69 75 TYR A CA 1
ATOM 591 C C . TYR A 1 75 ? 10.585 7.926 -18.157 1.00 88.69 75 TYR A C 1
ATOM 593 O O . TYR A 1 75 ? 10.701 8.135 -19.366 1.00 88.69 75 TYR A O 1
ATOM 601 N N . LYS A 1 76 ? 11.504 8.347 -17.276 1.00 88.81 76 LYS A N 1
ATOM 602 C CA . LYS A 1 76 ? 12.725 9.068 -17.679 1.00 88.81 76 LYS A CA 1
ATOM 603 C C . LYS A 1 76 ? 13.580 8.236 -18.632 1.00 88.81 76 LYS A C 1
ATOM 605 O O . LYS A 1 76 ? 13.962 8.745 -19.679 1.00 88.81 76 LYS A O 1
ATOM 610 N N . THR A 1 77 ? 13.806 6.960 -18.326 1.00 85.00 77 THR A N 1
ATOM 611 C CA . THR A 1 77 ? 14.564 6.054 -19.202 1.00 85.00 77 THR A CA 1
ATOM 612 C C . THR A 1 77 ? 13.867 5.833 -20.548 1.00 85.00 77 THR A C 1
ATOM 614 O O . THR A 1 77 ? 14.531 5.779 -21.571 1.00 85.00 77 THR A O 1
ATOM 617 N N . SER A 1 78 ? 12.530 5.777 -20.581 1.00 80.75 78 SER A N 1
ATOM 618 C CA . SER A 1 78 ? 11.764 5.615 -21.830 1.00 80.75 78 SER A CA 1
ATOM 619 C C . SER A 1 78 ? 11.706 6.869 -22.717 1.00 80.75 78 SER A C 1
ATOM 621 O O . SER A 1 78 ? 11.353 6.773 -23.890 1.00 80.75 78 SER A O 1
ATOM 623 N N . THR A 1 79 ? 12.011 8.049 -22.163 1.00 77.25 79 THR A N 1
ATOM 624 C CA . THR A 1 79 ? 11.906 9.346 -22.859 1.00 77.25 79 THR A CA 1
ATOM 625 C C . THR A 1 79 ? 13.253 10.006 -23.146 1.00 77.25 79 THR A C 1
ATOM 627 O O . THR A 1 79 ? 13.312 10.885 -24.006 1.00 77.25 79 THR A O 1
ATOM 630 N N . GLN A 1 80 ? 14.332 9.581 -22.482 1.00 64.12 80 GLN A N 1
ATOM 631 C CA . GLN A 1 80 ? 15.697 9.952 -22.850 1.00 64.12 80 GLN A CA 1
ATOM 632 C C . GLN A 1 80 ? 16.069 9.266 -24.168 1.00 64.12 80 GLN A C 1
ATOM 634 O O . GLN A 1 80 ? 16.061 8.040 -24.269 1.00 64.12 80 GLN A O 1
ATOM 639 N N . LYS A 1 81 ? 16.371 10.062 -25.200 1.00 52.56 81 LYS A N 1
ATOM 640 C CA . LYS A 1 81 ? 16.904 9.536 -26.459 1.00 52.56 81 LYS A CA 1
ATOM 641 C C . LYS A 1 81 ? 18.361 9.102 -26.255 1.00 52.56 81 LYS A C 1
ATOM 643 O O . LYS A 1 81 ? 19.077 9.756 -25.498 1.00 52.56 81 LYS A O 1
ATOM 648 N N . PRO A 1 82 ? 18.838 8.073 -26.976 1.00 53.38 82 PRO A N 1
ATOM 649 C CA . PRO A 1 82 ? 20.246 7.671 -26.936 1.00 53.38 82 PRO A CA 1
ATOM 650 C C . PRO A 1 82 ? 21.224 8.780 -27.381 1.00 53.38 82 PRO A C 1
ATOM 652 O O . PRO A 1 82 ? 22.397 8.718 -27.024 1.00 53.38 82 PRO A O 1
ATOM 655 N N . ASP A 1 83 ? 20.753 9.810 -28.093 1.00 50.75 83 ASP A N 1
ATOM 656 C CA . ASP A 1 83 ? 21.582 10.925 -28.578 1.00 50.75 83 ASP A CA 1
ATOM 657 C C . ASP A 1 83 ? 22.007 11.926 -27.482 1.00 50.75 83 ASP A C 1
ATOM 659 O O . ASP A 1 83 ? 22.945 12.685 -27.698 1.00 50.75 83 ASP A O 1
ATOM 663 N N . ASP A 1 84 ? 21.395 11.910 -26.290 1.00 53.62 84 ASP A N 1
ATOM 664 C CA . ASP A 1 84 ? 21.738 12.851 -25.203 1.00 53.62 84 ASP A CA 1
ATOM 665 C C . ASP A 1 84 ? 22.921 12.370 -24.327 1.00 53.62 84 ASP A C 1
ATOM 667 O O . ASP A 1 84 ? 23.252 12.996 -23.319 1.00 53.62 84 ASP A O 1
ATOM 671 N N . ILE A 1 85 ? 23.564 11.246 -24.684 1.00 57.50 85 ILE A N 1
ATOM 672 C CA . ILE A 1 85 ? 24.741 10.693 -23.977 1.00 57.50 85 ILE A CA 1
ATOM 673 C C . ILE A 1 85 ? 26.059 11.047 -24.703 1.00 57.50 85 ILE A C 1
ATOM 675 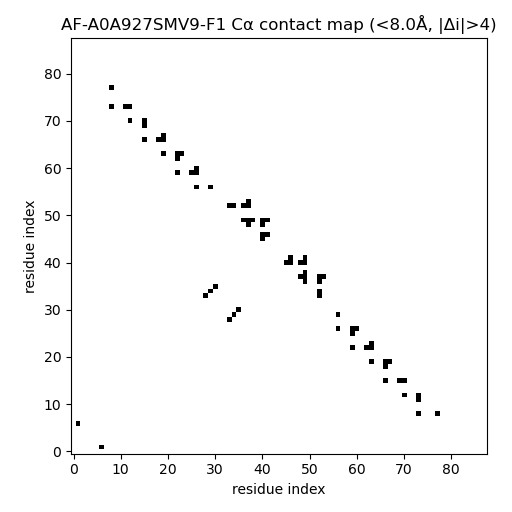O O . ILE A 1 85 ? 27.146 10.738 -24.212 1.00 57.50 85 ILE A O 1
ATOM 679 N N . GLN A 1 86 ? 26.007 11.747 -25.842 1.00 51.47 86 GLN A N 1
ATOM 680 C CA . GLN A 1 86 ? 27.201 12.303 -26.483 1.00 51.47 86 GLN A CA 1
ATOM 681 C C . GLN A 1 86 ? 27.284 13.822 -26.299 1.00 51.47 86 GLN A C 1
ATOM 683 O O . GLN A 1 86 ? 26.394 14.559 -26.698 1.00 51.47 86 GLN A O 1
ATOM 688 N N . GLU A 1 87 ? 28.428 14.234 -25.740 1.00 46.06 87 GLU A N 1
ATOM 689 C CA . GLU A 1 87 ? 28.945 15.602 -25.563 1.00 46.06 87 GLU A CA 1
ATOM 690 C C . GLU A 1 87 ? 28.527 16.357 -24.285 1.00 46.06 87 GLU A C 1
ATOM 692 O O . GLU A 1 87 ? 27.633 17.199 -24.288 1.00 46.06 87 GLU A O 1
ATOM 697 N N . ALA A 1 88 ? 29.266 16.120 -23.191 1.00 40.22 88 ALA A N 1
ATOM 698 C CA . ALA A 1 88 ? 30.304 17.042 -22.684 1.00 40.22 88 ALA A CA 1
ATOM 699 C C . ALA A 1 88 ? 31.067 16.433 -21.492 1.00 40.22 88 ALA A C 1
ATOM 701 O O . ALA A 1 88 ? 30.409 15.994 -20.522 1.00 40.22 88 ALA A O 1
#

Sequence (88 aa):
MMTLEDDFMWIAGSAFSEMRLLVEGAITLFEDDAGVLCRLAREAQKNEAQLALNDIGTCLYEFRRKIKTLQEAHYKTSTQKPDDIQEA

pLDDT: mean 88.37, std 13.43, range [40.22, 98.25]

Secondary structure (DSSP, 8-state):
---HHHHHHHHHHHHHHHHHHHHHHHHHHIIIIIHHHHHHHHHTT-HHHHHHHHHHHHHHHHHHHHHHHHHHHHHHHHHS-GGGGS--